Protein AF-X1P5H1-F1 (afdb_monomer_lite)

Organism: NCBI:txid412755

Structure (mmCIF, N/CA/C/O backbone):
data_AF-X1P5H1-F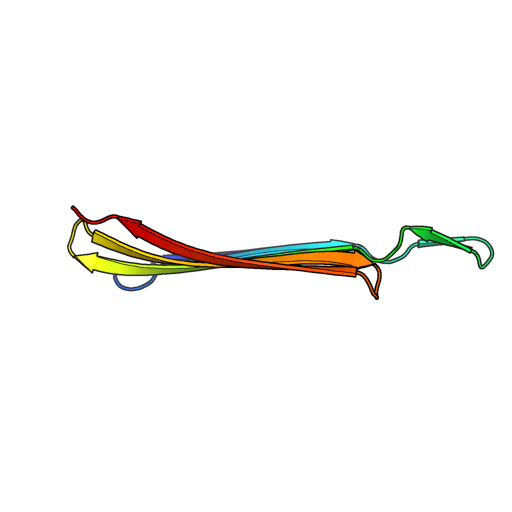1
#
_entry.id   AF-X1P5H1-F1
#
loop_
_atom_site.group_PDB
_atom_site.id
_atom_site.type_symbol
_atom_site.label_atom_id
_atom_site.label_alt_id
_atom_site.label_comp_id
_atom_site.label_asym_id
_atom_site.label_entity_id
_atom_site.label_seq_id
_atom_site.pdbx_PDB_ins_code
_atom_site.Cartn_x
_atom_site.Cartn_y
_atom_site.Cartn_z
_atom_site.occupancy
_atom_site.B_iso_or_equiv
_atom_site.auth_seq_id
_atom_site.auth_comp_id
_atom_site.auth_asym_id
_atom_site.auth_atom_id
_atom_site.pdbx_PDB_model_num
ATOM 1 N N . MET A 1 1 ? 9.451 3.914 -0.815 1.00 84.31 1 MET A N 1
ATOM 2 C CA . MET A 1 1 ? 9.050 4.779 0.318 1.00 84.31 1 MET A CA 1
ATOM 3 C C . MET A 1 1 ? 8.095 4.030 1.241 1.00 84.31 1 MET A C 1
ATOM 5 O O . MET A 1 1 ? 7.248 3.290 0.754 1.00 84.31 1 MET A O 1
ATOM 9 N N . LYS A 1 2 ? 8.224 4.212 2.560 1.00 95.75 2 LYS A N 1
ATOM 10 C CA . LYS A 1 2 ? 7.322 3.642 3.572 1.00 95.75 2 LYS A CA 1
ATOM 11 C C . LYS A 1 2 ? 7.021 4.701 4.629 1.00 95.75 2 LYS A C 1
ATOM 13 O O . LYS A 1 2 ? 7.953 5.292 5.163 1.00 95.75 2 LYS A O 1
ATOM 18 N N . LEU A 1 3 ? 5.748 4.887 4.960 1.00 96.38 3 LEU A N 1
ATOM 19 C CA . LEU A 1 3 ? 5.300 5.718 6.075 1.00 96.38 3 LEU A CA 1
ATOM 20 C C . LEU A 1 3 ? 4.179 4.987 6.811 1.00 96.38 3 LEU A C 1
ATOM 22 O O . LEU A 1 3 ? 3.282 4.421 6.194 1.00 96.38 3 LEU A O 1
ATOM 26 N N . SER A 1 4 ? 4.224 4.982 8.136 1.00 96.31 4 SER A N 1
ATOM 27 C CA . SER A 1 4 ? 3.185 4.360 8.954 1.00 96.31 4 SER A CA 1
ATOM 28 C C . SER A 1 4 ? 3.059 5.075 10.283 1.00 96.31 4 SER A C 1
ATOM 30 O O . SER A 1 4 ? 4.073 5.457 10.863 1.00 96.31 4 SER A O 1
ATOM 32 N N . SER A 1 5 ? 1.832 5.200 10.778 1.00 95.50 5 SER A N 1
ATOM 33 C CA . SER A 1 5 ? 1.547 5.760 12.095 1.00 95.50 5 SER A CA 1
ATOM 34 C C . SER A 1 5 ? 0.421 4.993 12.776 1.00 95.50 5 SER A C 1
ATOM 36 O O . SER A 1 5 ? -0.452 4.406 12.128 1.00 95.50 5 SER A O 1
ATOM 38 N N . ARG A 1 6 ? 0.456 4.997 14.106 1.00 93.50 6 ARG A N 1
ATOM 39 C CA . ARG A 1 6 ? -0.531 4.352 14.963 1.00 93.50 6 ARG A CA 1
ATOM 40 C C . ARG A 1 6 ? -0.909 5.297 16.095 1.00 93.50 6 ARG A C 1
ATOM 42 O O . ARG A 1 6 ? -0.045 5.824 16.784 1.00 93.50 6 ARG A O 1
ATOM 49 N N . SER A 1 7 ? -2.208 5.458 16.285 1.00 91.00 7 SER A N 1
ATOM 50 C CA . SER A 1 7 ? -2.851 6.160 17.393 1.00 91.00 7 SER A CA 1
ATOM 51 C C . SER A 1 7 ? -3.934 5.259 17.994 1.00 91.00 7 SER A C 1
ATOM 53 O O . SER A 1 7 ? -4.234 4.202 17.437 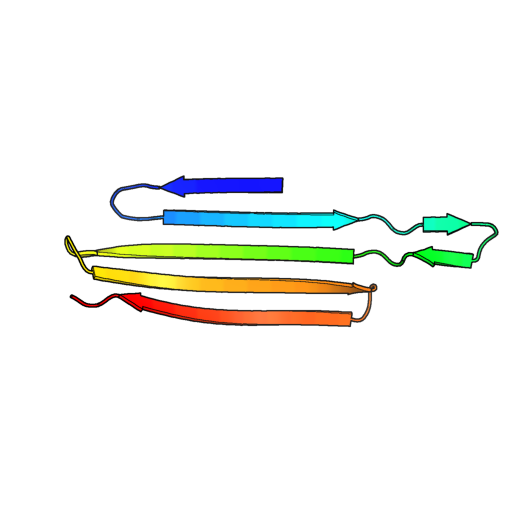1.00 91.00 7 SER A O 1
ATOM 55 N N . GLU A 1 8 ? -4.544 5.674 19.103 1.00 89.00 8 GLU A N 1
ATOM 56 C CA . GLU A 1 8 ? -5.623 4.909 19.749 1.00 89.00 8 GLU A CA 1
ATOM 57 C C . GLU A 1 8 ? -6.844 4.713 18.842 1.00 89.00 8 GLU A C 1
ATOM 59 O O . GLU A 1 8 ? -7.488 3.671 18.888 1.00 89.00 8 GLU A O 1
ATOM 64 N N . LYS A 1 9 ? -7.147 5.703 17.994 1.00 91.19 9 LYS A N 1
ATOM 65 C CA . LYS A 1 9 ? -8.345 5.711 17.138 1.00 91.19 9 LYS A CA 1
ATOM 66 C C . LYS A 1 9 ? -8.060 5.364 15.682 1.00 91.19 9 LYS A C 1
ATOM 68 O O . LYS A 1 9 ? -8.978 5.018 14.948 1.00 91.19 9 LYS A O 1
ATOM 73 N N . TRP A 1 10 ? -6.814 5.488 15.240 1.00 93.62 10 TRP A N 1
ATOM 74 C CA . TRP A 1 10 ? -6.453 5.319 13.836 1.00 93.62 10 TRP A CA 1
ATOM 75 C C . TRP A 1 10 ? -5.080 4.699 13.684 1.00 93.62 10 TRP A C 1
ATOM 77 O O . TRP A 1 10 ? -4.105 5.155 14.285 1.00 93.62 10 TRP A O 1
ATOM 87 N N . GLN A 1 11 ? -4.987 3.719 12.801 1.00 94.94 11 GLN A N 1
ATOM 88 C CA . GLN A 1 11 ? -3.727 3.192 12.311 1.00 94.94 11 GLN A CA 1
ATOM 89 C C . GLN A 1 11 ? -3.719 3.307 10.795 1.00 94.94 11 GLN A C 1
ATOM 91 O O . GLN A 1 11 ? -4.629 2.824 10.128 1.00 94.94 11 GLN A O 1
ATOM 96 N N . PHE A 1 12 ? -2.681 3.918 10.239 1.00 96.69 12 PHE A N 1
ATOM 97 C CA . PHE A 1 12 ? -2.533 4.025 8.796 1.00 96.69 12 PHE A CA 1
ATOM 98 C C . PHE A 1 12 ? -1.120 3.674 8.352 1.00 96.69 12 PHE A C 1
ATOM 100 O O . PHE A 1 12 ? -0.145 3.795 9.099 1.00 96.69 12 PHE A O 1
ATOM 107 N N . GLY A 1 13 ? -1.013 3.230 7.109 1.00 96.88 13 GLY A N 1
ATOM 108 C CA . GLY A 1 13 ? 0.257 2.923 6.481 1.00 96.88 13 GLY A CA 1
ATOM 109 C C . GLY A 1 13 ? 0.181 3.125 4.983 1.00 96.88 13 GLY A C 1
ATOM 110 O O . GLY A 1 13 ? -0.821 2.797 4.354 1.00 96.88 13 GLY A O 1
ATOM 111 N N . ILE A 1 14 ? 1.263 3.645 4.425 1.00 97.00 14 ILE A N 1
ATOM 112 C CA . ILE A 1 14 ? 1.487 3.733 2.994 1.00 97.00 14 ILE A CA 1
ATOM 113 C C . ILE A 1 14 ? 2.852 3.132 2.666 1.00 97.00 14 ILE A C 1
ATOM 115 O O . ILE A 1 14 ? 3.864 3.402 3.324 1.00 97.00 14 ILE A O 1
ATOM 119 N N . LEU A 1 15 ? 2.870 2.283 1.650 1.00 97.31 15 LEU A N 1
ATOM 120 C CA . LEU A 1 15 ? 4.065 1.677 1.088 1.00 97.31 15 LEU A CA 1
ATOM 121 C C . LEU A 1 15 ? 4.008 1.863 -0.419 1.00 97.31 15 LEU A C 1
ATOM 123 O O . LEU A 1 15 ? 2.970 1.634 -1.026 1.00 97.31 15 LEU A O 1
ATOM 127 N N . GLY A 1 16 ? 5.121 2.231 -1.029 1.00 95.81 16 GLY A N 1
ATOM 128 C CA . GLY A 1 16 ? 5.202 2.207 -2.477 1.00 95.81 16 GLY A CA 1
ATOM 129 C C . GLY A 1 16 ? 6.627 2.212 -2.981 1.00 95.81 16 GLY A C 1
ATOM 130 O O . GLY A 1 16 ? 7.553 2.640 -2.281 1.00 95.81 16 GLY A O 1
ATOM 131 N N . ALA A 1 17 ? 6.795 1.742 -4.203 1.00 95.00 17 ALA A N 1
ATOM 132 C CA . ALA A 1 17 ? 8.025 1.872 -4.958 1.00 95.00 17 ALA A CA 1
ATOM 133 C C . ALA A 1 17 ? 7.695 2.340 -6.369 1.00 95.00 17 ALA A C 1
ATOM 135 O O . ALA A 1 17 ? 6.599 2.101 -6.876 1.00 95.00 17 ALA A O 1
ATOM 136 N N . TRP A 1 18 ? 8.659 3.018 -6.970 1.00 92.44 18 TRP A N 1
ATOM 137 C CA . TRP A 1 18 ? 8.557 3.548 -8.314 1.00 92.44 18 TRP A CA 1
ATOM 138 C C . TRP A 1 18 ? 9.922 3.409 -8.973 1.00 92.44 18 TRP A C 1
ATOM 140 O O . TRP A 1 18 ? 10.933 3.746 -8.351 1.00 92.44 18 TRP A O 1
ATOM 150 N N . THR A 1 19 ? 9.946 2.877 -10.185 1.00 90.94 19 THR A N 1
ATOM 151 C CA . THR A 1 19 ? 11.130 2.810 -11.039 1.00 90.94 19 THR A CA 1
ATOM 152 C C . THR A 1 19 ? 10.935 3.754 -12.208 1.00 90.94 19 THR A C 1
ATOM 154 O O . THR A 1 19 ? 9.810 3.972 -12.655 1.00 90.94 19 THR A O 1
ATOM 157 N N . ASP A 1 20 ? 12.026 4.331 -12.696 1.00 87.19 20 ASP A N 1
ATOM 158 C CA . ASP A 1 20 ? 12.000 5.086 -13.941 1.00 87.19 20 ASP A CA 1
ATOM 159 C C . ASP A 1 20 ? 12.139 4.167 -15.152 1.00 87.19 20 ASP A C 1
ATOM 161 O O . ASP A 1 20 ? 12.533 3.007 -15.038 1.00 87.19 20 ASP A O 1
ATOM 165 N N . LYS A 1 21 ? 11.783 4.707 -16.319 1.00 87.31 21 LYS A N 1
ATOM 166 C CA . LYS A 1 21 ? 11.995 4.033 -17.598 1.00 87.31 21 LYS A CA 1
ATOM 167 C C . LYS A 1 21 ? 13.468 4.091 -17.998 1.00 87.31 21 LYS A C 1
ATOM 169 O O . LYS A 1 21 ? 14.119 5.120 -17.798 1.00 87.31 21 LYS A O 1
ATOM 174 N N . ILE A 1 22 ? 13.961 3.031 -18.629 1.00 86.31 22 ILE A N 1
ATOM 175 C CA . ILE A 1 22 ? 15.319 2.974 -19.183 1.00 86.31 22 ILE A CA 1
ATOM 176 C C . ILE A 1 22 ? 15.225 2.956 -20.708 1.00 86.31 22 ILE A C 1
ATOM 178 O O . ILE A 1 22 ? 14.574 2.085 -21.290 1.00 86.31 22 ILE A O 1
ATOM 182 N N . ILE A 1 23 ? 15.869 3.938 -21.344 1.00 86.25 23 ILE A N 1
ATOM 183 C CA . ILE A 1 23 ? 15.946 4.081 -22.801 1.00 86.25 23 ILE A CA 1
ATOM 184 C C . ILE A 1 23 ? 17.416 3.987 -23.207 1.00 86.25 23 ILE A C 1
ATOM 186 O O . ILE A 1 23 ? 18.235 4.757 -22.706 1.00 86.25 23 ILE A O 1
ATOM 190 N N . GLU A 1 24 ? 17.728 3.092 -24.138 1.00 87.19 24 GLU A N 1
ATOM 191 C CA . GLU A 1 24 ? 19.060 2.924 -24.727 1.00 87.19 24 GLU A CA 1
ATOM 192 C C . GLU A 1 24 ? 18.919 2.912 -26.252 1.00 87.19 24 GLU A C 1
ATOM 194 O O . GLU A 1 24 ? 18.017 2.272 -26.790 1.00 87.19 24 GLU A O 1
ATOM 199 N N . ASP A 1 25 ? 19.751 3.685 -26.956 1.00 83.69 25 ASP A N 1
ATOM 200 C CA . ASP A 1 25 ? 19.746 3.79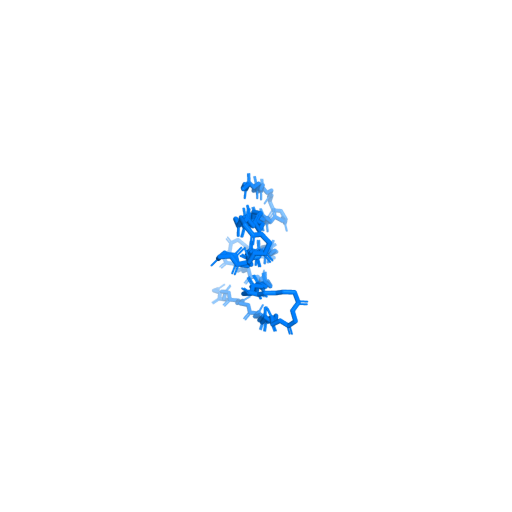2 -28.424 1.00 83.69 25 ASP A CA 1
ATOM 201 C C . ASP A 1 25 ? 18.352 4.005 -29.055 1.00 83.69 25 ASP A C 1
ATOM 203 O O . ASP A 1 25 ? 18.014 3.451 -30.098 1.00 83.69 25 ASP A O 1
ATOM 207 N N . SER A 1 26 ? 17.533 4.859 -28.429 1.00 82.12 26 SER A N 1
ATOM 208 C CA . SER A 1 26 ? 16.139 5.162 -28.819 1.00 82.12 26 SER A CA 1
ATOM 209 C C . SER A 1 26 ? 15.131 4.013 -28.659 1.00 82.12 26 SER A C 1
ATOM 211 O O . SER A 1 26 ? 13.971 4.181 -29.034 1.00 82.12 26 SER A O 1
ATOM 213 N N . ASN A 1 27 ? 15.528 2.893 -28.052 1.00 80.00 27 ASN A N 1
ATOM 214 C CA . ASN A 1 27 ? 14.644 1.791 -27.684 1.00 80.00 27 ASN A CA 1
ATOM 215 C C . ASN A 1 27 ? 14.358 1.798 -26.177 1.00 80.00 27 ASN A C 1
ATOM 217 O O . ASN A 1 27 ? 15.250 1.991 -25.350 1.00 80.00 27 ASN A O 1
ATOM 221 N N . GLU A 1 28 ? 13.095 1.582 -25.810 1.00 81.56 28 GLU A N 1
ATOM 222 C CA . GLU A 1 28 ? 12.692 1.393 -24.415 1.00 81.56 28 GLU A CA 1
ATOM 223 C C . GLU A 1 28 ? 13.010 -0.046 -23.992 1.00 81.56 28 GLU A C 1
ATOM 225 O O . GLU A 1 28 ? 12.433 -0.994 -24.522 1.00 81.56 28 GLU A O 1
ATOM 230 N N . ILE A 1 29 ? 13.953 -0.205 -23.060 1.00 86.38 29 ILE A N 1
ATOM 231 C CA . ILE A 1 29 ? 14.383 -1.518 -22.551 1.00 86.38 29 ILE A CA 1
ATOM 232 C C . ILE A 1 29 ? 13.562 -1.910 -21.329 1.00 86.38 29 ILE A C 1
ATOM 234 O O . ILE A 1 29 ? 13.147 -3.061 -21.195 1.00 86.38 29 ILE A O 1
ATOM 238 N N . GLU A 1 30 ? 13.315 -0.951 -20.437 1.00 83.38 30 GLU A N 1
ATOM 239 C CA . GLU A 1 30 ? 12.520 -1.183 -19.240 1.00 83.38 30 GLU A CA 1
ATOM 240 C C . GLU A 1 30 ? 11.441 -0.106 -19.101 1.00 83.38 30 GLU A C 1
ATOM 242 O O . GLU A 1 30 ? 11.773 1.084 -19.014 1.00 83.38 30 GLU A O 1
ATOM 247 N N . PRO A 1 31 ? 10.155 -0.501 -19.072 1.00 84.44 31 PRO A N 1
ATOM 248 C CA . PRO A 1 31 ? 9.071 0.438 -18.870 1.00 84.44 31 PRO A CA 1
ATOM 249 C C . PRO A 1 31 ? 9.040 0.932 -17.427 1.00 84.44 31 PRO A C 1
ATOM 251 O O . PRO A 1 31 ? 9.494 0.270 -16.492 1.00 84.44 31 PRO A O 1
ATOM 254 N N . GLN A 1 32 ? 8.430 2.097 -17.240 1.00 89.00 32 GLN A N 1
ATOM 255 C CA . GLN A 1 32 ? 8.178 2.649 -15.915 1.00 89.00 32 GLN A CA 1
ATOM 256 C C . GLN A 1 32 ? 7.246 1.724 -15.122 1.00 89.00 32 GLN A C 1
ATOM 258 O O . GLN A 1 32 ? 6.158 1.389 -15.599 1.00 89.00 32 GLN A O 1
ATOM 263 N N . ARG A 1 33 ? 7.646 1.336 -13.906 1.00 91.75 33 ARG A N 1
ATOM 264 C CA . ARG A 1 33 ? 6.854 0.462 -13.035 1.00 91.75 33 ARG A CA 1
ATOM 265 C C . ARG A 1 33 ? 6.670 1.081 -11.668 1.00 91.75 33 ARG A C 1
ATOM 267 O O . ARG A 1 33 ? 7.527 1.791 -11.147 1.00 91.75 33 ARG A O 1
ATOM 274 N N . GLY A 1 34 ? 5.547 0.769 -11.047 1.00 93.88 34 GLY A N 1
ATOM 275 C CA . GLY A 1 34 ? 5.267 1.246 -9.708 1.00 93.88 34 GLY A CA 1
ATOM 276 C C . GLY A 1 34 ? 4.295 0.347 -8.984 1.00 93.88 34 GLY A C 1
ATOM 277 O O . GLY A 1 34 ? 3.474 -0.331 -9.592 1.00 93.88 34 GLY A O 1
ATOM 278 N N . PHE A 1 35 ? 4.368 0.357 -7.664 1.00 95.69 35 PHE A N 1
ATOM 279 C CA . PHE A 1 35 ? 3.308 -0.200 -6.841 1.00 95.69 35 PHE A CA 1
ATOM 280 C C . PHE A 1 35 ? 3.070 0.694 -5.635 1.00 95.69 35 PHE A C 1
ATOM 282 O O . PHE A 1 35 ? 3.992 1.325 -5.110 1.00 95.69 35 PHE A O 1
ATOM 289 N N . GLY A 1 36 ? 1.821 0.734 -5.193 1.00 96.50 36 GLY A N 1
ATOM 290 C CA . GLY A 1 36 ? 1.372 1.479 -4.033 1.00 96.50 36 GLY A CA 1
ATOM 291 C C . GLY A 1 36 ? 0.414 0.635 -3.210 1.00 96.50 36 GLY A C 1
ATOM 292 O O . GLY A 1 36 ? -0.414 -0.097 -3.741 1.00 96.50 36 GLY A O 1
ATOM 293 N N . VAL A 1 37 ? 0.525 0.732 -1.895 1.00 97.00 37 VAL A N 1
ATOM 294 C CA . VAL A 1 37 ? -0.388 0.114 -0.942 1.00 97.00 37 VAL A CA 1
ATOM 295 C C . VAL A 1 37 ? -0.707 1.144 0.125 1.00 97.00 37 VAL A C 1
ATOM 297 O O . VAL A 1 37 ? 0.198 1.699 0.748 1.00 97.00 37 VAL A O 1
ATOM 300 N N . PHE A 1 38 ? -1.992 1.370 0.355 1.00 97.00 38 PHE A N 1
ATOM 301 C CA . PHE A 1 38 ? -2.516 2.178 1.441 1.00 97.00 38 PHE A CA 1
ATOM 302 C C . PHE A 1 38 ? -3.393 1.312 2.337 1.00 97.00 38 PHE A C 1
ATOM 304 O O . PHE A 1 38 ? -4.263 0.586 1.863 1.00 97.00 38 PHE A O 1
ATOM 311 N N . ARG A 1 39 ? -3.182 1.410 3.647 1.00 96.88 39 ARG A N 1
ATOM 312 C CA . ARG A 1 39 ? -4.011 0.758 4.657 1.00 96.88 39 ARG A CA 1
ATOM 313 C C . ARG A 1 39 ? -4.489 1.783 5.665 1.00 96.88 39 ARG A C 1
ATOM 315 O O . ARG A 1 39 ? -3.682 2.558 6.177 1.00 96.88 39 ARG A O 1
ATOM 322 N N . LEU A 1 40 ? -5.764 1.699 6.019 1.00 96.88 40 LEU A N 1
ATOM 323 C CA . LEU A 1 40 ? -6.370 2.422 7.128 1.00 96.88 40 LEU A CA 1
ATOM 324 C C . LEU A 1 40 ? -7.097 1.434 8.035 1.00 96.88 40 LEU A C 1
ATOM 326 O O . LEU A 1 40 ? -7.794 0.548 7.555 1.00 96.88 40 LEU A O 1
ATOM 330 N N . LYS A 1 41 ? -6.941 1.594 9.343 1.00 96.50 41 LYS A N 1
ATOM 331 C CA . LYS A 1 41 ? -7.615 0.820 10.379 1.00 96.50 41 LYS A CA 1
ATOM 332 C C . LYS A 1 41 ? -8.187 1.739 11.441 1.00 96.50 41 LYS A C 1
ATOM 334 O O . LYS A 1 41 ? -7.520 2.681 11.875 1.00 96.50 41 LYS A O 1
ATOM 339 N N . HIS A 1 42 ? -9.396 1.415 11.872 1.00 95.00 42 HIS A N 1
ATOM 340 C CA . HIS A 1 42 ? -10.116 2.082 12.941 1.00 95.00 42 HIS A CA 1
ATOM 341 C C . HIS A 1 42 ? -10.460 1.061 14.035 1.00 95.00 42 HIS A C 1
ATOM 343 O O . HIS A 1 42 ? -11.368 0.242 13.850 1.00 95.00 42 HIS A O 1
ATOM 349 N N . PRO A 1 43 ? -9.737 1.071 15.167 1.00 92.69 43 PRO A N 1
ATOM 350 C CA . PRO A 1 43 ? -10.163 0.372 16.371 1.00 92.69 43 PRO A CA 1
ATOM 351 C C . PRO A 1 43 ? -11.398 1.073 16.944 1.00 92.69 43 PRO A C 1
ATOM 353 O O . PRO A 1 43 ? -11.376 2.287 17.146 1.00 92.69 43 PRO A O 1
ATOM 356 N N . PHE A 1 44 ? -12.466 0.324 17.216 1.00 90.50 44 PHE A N 1
ATOM 357 C CA . PHE A 1 44 ? -13.701 0.870 17.806 1.00 90.50 44 PHE A CA 1
ATOM 358 C C . PHE A 1 44 ? -14.054 0.235 19.160 1.00 90.50 44 PHE A C 1
ATOM 360 O O . PHE A 1 44 ? -14.922 0.731 19.872 1.00 90.50 44 PHE A O 1
ATOM 367 N N . SER A 1 45 ? -13.369 -0.846 19.535 1.00 87.75 45 SER A N 1
ATOM 368 C CA . SER A 1 45 ? -13.432 -1.464 20.861 1.00 87.75 45 SER A CA 1
ATOM 369 C C . SER A 1 45 ? -12.039 -1.955 21.255 1.00 87.75 45 SER A C 1
ATOM 371 O O . SER A 1 45 ? -11.134 -2.001 20.422 1.00 87.75 45 SER A O 1
ATOM 373 N N . THR A 1 46 ? -11.858 -2.362 22.512 1.00 83.88 46 THR A N 1
ATOM 374 C CA . THR A 1 46 ? -10.580 -2.863 23.046 1.00 83.88 46 THR A CA 1
ATOM 375 C C . THR A 1 46 ? -9.996 -4.004 22.207 1.00 83.88 46 THR A C 1
ATOM 377 O O . THR 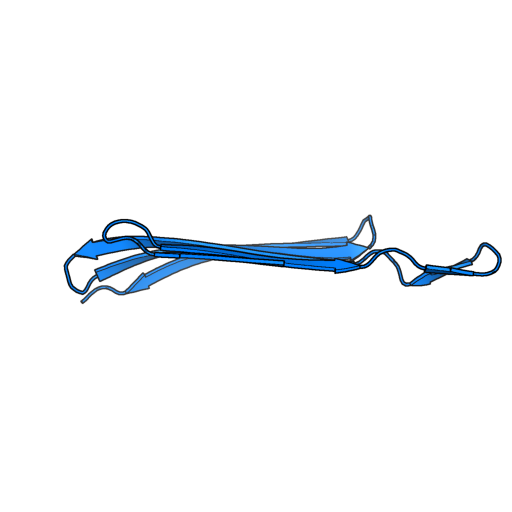A 1 46 ? -8.780 -4.090 22.071 1.00 83.88 46 THR A O 1
ATOM 380 N N . ASN A 1 47 ? -10.853 -4.843 21.610 1.00 87.06 47 ASN A N 1
ATOM 381 C CA . ASN A 1 47 ? -10.449 -6.016 20.827 1.00 87.06 47 ASN A CA 1
ATOM 382 C C . ASN A 1 47 ? -11.054 -6.077 19.417 1.00 87.06 47 ASN A C 1
ATOM 384 O O . ASN A 1 47 ? -10.890 -7.099 18.748 1.00 87.06 47 ASN A O 1
ATOM 388 N N . SER A 1 48 ? -11.745 -5.021 18.971 1.00 90.31 48 SER A N 1
ATOM 389 C CA . SER A 1 48 ? -12.383 -5.006 17.653 1.00 90.31 48 SER A CA 1
ATOM 390 C C . SER A 1 48 ? -11.927 -3.831 16.794 1.00 90.31 48 SER A C 1
ATOM 392 O O . SER A 1 48 ? -11.825 -2.689 17.254 1.00 90.31 48 SER A O 1
ATOM 394 N N . GLU A 1 49 ? -11.680 -4.125 15.520 1.00 93.94 49 GLU A N 1
ATOM 395 C CA . GLU A 1 49 ? -11.214 -3.166 14.522 1.00 93.94 49 GLU A CA 1
ATOM 396 C C . GLU A 1 49 ? -11.836 -3.435 13.151 1.00 93.94 49 GLU A C 1
ATOM 398 O O . GLU A 1 49 ? -12.119 -4.579 12.787 1.00 93.94 49 GLU A O 1
ATOM 403 N N . VAL A 1 50 ? -12.009 -2.363 12.381 1.00 96.31 50 VAL A N 1
ATOM 404 C CA . VAL A 1 50 ? -12.336 -2.410 10.951 1.00 96.31 50 VAL A CA 1
ATOM 405 C C . VAL A 1 50 ? -11.233 -1.737 10.149 1.00 96.31 50 VAL A C 1
ATOM 407 O O . VAL A 1 50 ? -10.525 -0.860 10.652 1.00 96.31 50 VAL A O 1
ATOM 410 N N . GLY A 1 51 ? -11.073 -2.141 8.899 1.00 96.62 51 GLY A N 1
ATOM 411 C CA . GLY A 1 51 ? -9.975 -1.715 8.056 1.00 96.62 51 GLY A CA 1
ATOM 412 C C . GLY A 1 51 ? -10.333 -1.676 6.582 1.00 96.62 51 GLY A C 1
ATOM 413 O O . GLY A 1 51 ? -11.233 -2.360 6.102 1.00 96.62 51 GLY A O 1
ATOM 414 N N . ILE A 1 52 ? -9.601 -0.827 5.874 1.00 97.50 52 ILE A N 1
ATOM 415 C CA . ILE A 1 52 ? -9.613 -0.710 4.424 1.00 97.50 52 ILE A CA 1
ATOM 416 C C . ILE A 1 52 ? -8.174 -0.875 3.943 1.00 97.50 52 ILE A C 1
ATOM 418 O O . ILE A 1 52 ? -7.234 -0.307 4.514 1.00 97.50 52 ILE A O 1
ATOM 422 N N . LEU A 1 53 ? -8.013 -1.629 2.862 1.00 97.31 53 LEU A N 1
ATOM 423 C CA . LEU A 1 53 ? -6.770 -1.790 2.128 1.00 97.31 53 LEU A CA 1
ATOM 424 C C . LEU A 1 53 ? -7.016 -1.434 0.665 1.00 97.31 53 LEU A C 1
ATOM 426 O O . LEU A 1 53 ? -7.918 -1.970 0.030 1.00 97.31 53 LEU A O 1
ATOM 430 N N . VAL A 1 54 ? -6.184 -0.557 0.122 1.00 97.25 54 VAL A N 1
ATOM 431 C CA . VAL A 1 54 ? -6.169 -0.232 -1.303 1.00 97.25 54 VAL A CA 1
ATOM 432 C C . VAL A 1 54 ? -4.774 -0.509 -1.826 1.00 97.25 54 VAL A C 1
ATOM 434 O O . VAL A 1 54 ? -3.789 -0.120 -1.196 1.00 97.25 54 VAL A O 1
ATOM 437 N N . SER A 1 55 ? -4.671 -1.167 -2.972 1.00 96.69 55 SER A N 1
ATOM 438 C CA . SER A 1 55 ? -3.404 -1.326 -3.672 1.00 96.69 55 SER A CA 1
ATOM 439 C C . SER A 1 55 ? -3.529 -0.958 -5.138 1.00 96.69 55 SER A C 1
ATOM 441 O O . SER A 1 55 ? -4.597 -1.047 -5.746 1.00 96.69 55 SER A O 1
ATOM 443 N N . SER A 1 56 ? -2.409 -0.527 -5.697 1.00 95.38 56 SER A N 1
ATOM 444 C CA . SER A 1 56 ? -2.241 -0.276 -7.113 1.00 95.38 56 SER A CA 1
ATOM 445 C C . SER A 1 56 ? -0.896 -0.814 -7.582 1.00 95.38 56 SER A C 1
ATOM 447 O O . SER A 1 56 ? 0.087 -0.818 -6.836 1.00 95.38 56 SER A O 1
ATOM 449 N N . ALA A 1 57 ? -0.849 -1.264 -8.827 1.00 95.56 57 ALA A N 1
ATOM 450 C CA . ALA A 1 57 ? 0.372 -1.643 -9.516 1.00 95.56 57 ALA A CA 1
ATOM 451 C C . ALA A 1 57 ? 0.311 -1.140 -10.958 1.00 95.56 57 ALA A C 1
ATOM 453 O O . ALA A 1 57 ? -0.723 -1.255 -11.607 1.00 95.56 57 ALA A O 1
ATOM 454 N N . ALA A 1 58 ? 1.416 -0.589 -11.443 1.00 92.19 58 ALA A N 1
ATOM 455 C CA . ALA A 1 58 ? 1.613 -0.145 -12.812 1.00 92.19 58 ALA A CA 1
ATOM 456 C C . ALA A 1 58 ? 2.760 -0.958 -13.416 1.00 92.19 58 ALA A C 1
ATOM 458 O O . ALA A 1 58 ? 3.868 -0.951 -12.866 1.00 92.19 58 ALA A O 1
ATOM 459 N N . SER A 1 59 ? 2.497 -1.673 -14.510 1.00 86.69 59 SER A N 1
ATOM 460 C CA . SER A 1 59 ? 3.522 -2.435 -15.242 1.00 86.69 59 SER A CA 1
ATOM 461 C C . SER A 1 59 ? 4.095 -1.636 -16.427 1.00 86.69 59 SER A C 1
ATOM 463 O O . SER A 1 59 ? 5.226 -1.886 -16.852 1.00 86.69 59 SER A O 1
ATOM 465 N N . SER A 1 60 ? 3.311 -0.673 -16.929 1.00 83.38 60 SER A N 1
ATOM 466 C CA . SER A 1 60 ? 3.643 0.285 -17.984 1.00 83.38 60 SER A CA 1
ATOM 467 C C . SER A 1 60 ? 2.733 1.524 -17.885 1.00 83.38 60 SER A C 1
ATOM 469 O O . SER A 1 60 ? 1.875 1.608 -17.006 1.00 83.38 60 SER A O 1
ATOM 471 N N . LYS A 1 61 ? 2.886 2.485 -18.807 1.00 75.56 61 LYS A N 1
ATOM 472 C CA . LYS A 1 61 ? 2.039 3.691 -18.897 1.00 75.56 61 LYS A CA 1
ATOM 473 C C . LYS A 1 61 ? 0.567 3.425 -19.223 1.00 75.56 61 LYS A C 1
ATOM 475 O O . LYS A 1 61 ? -0.238 4.341 -19.092 1.00 75.56 61 LYS A O 1
ATOM 480 N N . GLU A 1 62 ? 0.236 2.229 -19.695 1.00 84.12 62 GLU A N 1
ATOM 481 C CA . GLU A 1 62 ? -1.111 1.871 -20.155 1.00 84.12 62 GLU A CA 1
ATOM 482 C C . GLU A 1 62 ? -1.695 0.680 -19.382 1.00 84.12 62 GLU A C 1
ATOM 484 O O . GLU A 1 62 ? -2.877 0.379 -19.525 1.00 84.12 62 GLU A O 1
ATOM 489 N N . ASP A 1 63 ? -0.898 0.030 -18.528 1.00 87.56 63 ASP A N 1
ATOM 490 C CA . ASP A 1 63 ? -1.303 -1.156 -17.774 1.00 87.56 63 ASP A CA 1
ATOM 491 C C . ASP A 1 63 ? -1.236 -0.898 -16.265 1.00 87.56 63 ASP A C 1
ATOM 493 O O . ASP A 1 63 ? -0.158 -0.811 -15.658 1.00 87.56 63 ASP A O 1
ATOM 497 N N . TYR A 1 64 ? -2.430 -0.787 -15.678 1.00 89.94 64 TYR A N 1
ATOM 498 C CA . TYR A 1 64 ? -2.656 -0.518 -14.268 1.00 89.94 64 TYR A CA 1
ATOM 499 C C . TYR A 1 64 ? -3.635 -1.523 -13.674 1.00 89.94 64 TYR A C 1
ATOM 501 O O . TYR A 1 64 ? -4.726 -1.750 -14.194 1.00 89.94 64 TYR A O 1
ATOM 509 N N . ASN A 1 65 ? -3.275 -2.047 -12.510 1.00 93.31 65 ASN A N 1
ATOM 510 C CA . ASN A 1 65 ? -4.122 -2.903 -11.699 1.00 93.31 65 ASN A CA 1
ATOM 511 C C . ASN A 1 65 ? -4.423 -2.214 -10.371 1.00 93.31 65 ASN A C 1
ATOM 513 O O . ASN A 1 65 ? -3.532 -1.632 -9.751 1.00 93.31 65 ASN A O 1
ATOM 517 N N . TYR A 1 66 ? -5.670 -2.320 -9.920 1.00 94.31 66 TYR A N 1
ATOM 518 C CA . TYR A 1 66 ? -6.129 -1.784 -8.643 1.00 94.31 66 TYR A CA 1
ATOM 519 C C . TYR A 1 66 ? -6.864 -2.871 -7.868 1.00 94.31 66 TYR A C 1
ATOM 521 O O . TYR A 1 66 ? -7.638 -3.633 -8.446 1.00 94.31 66 TYR A O 1
ATOM 529 N N . ALA A 1 67 ? -6.659 -2.921 -6.557 1.00 96.38 67 ALA A N 1
ATOM 530 C CA . ALA A 1 67 ? -7.449 -3.758 -5.668 1.00 96.38 67 ALA A CA 1
ATOM 531 C C . ALA A 1 67 ? -7.939 -2.947 -4.470 1.00 96.38 67 ALA A C 1
ATOM 533 O O . ALA A 1 67 ? -7.242 -2.077 -3.944 1.00 96.38 67 ALA A O 1
ATOM 534 N N . PHE A 1 68 ? -9.155 -3.261 -4.036 1.00 96.50 68 PHE A N 1
ATOM 535 C CA . PHE A 1 68 ? -9.795 -2.674 -2.870 1.00 96.50 68 PHE A CA 1
ATOM 536 C C . PHE A 1 68 ? -10.294 -3.801 -1.970 1.00 96.50 68 PHE A C 1
ATOM 538 O O . PHE A 1 68 ? -10.960 -4.724 -2.436 1.00 96.50 68 PHE A O 1
ATOM 545 N N . GLY A 1 69 ? -9.965 -3.729 -0.686 1.00 96.81 69 GLY A N 1
ATOM 546 C CA . GLY A 1 69 ? -10.343 -4.711 0.317 1.00 96.81 69 GLY A CA 1
ATOM 547 C C . GLY A 1 69 ? -10.840 -4.041 1.589 1.00 96.81 69 GLY A C 1
ATOM 548 O O . GLY A 1 69 ? -10.360 -2.978 1.981 1.00 96.81 69 GLY A O 1
ATOM 549 N N . PHE A 1 70 ? -11.789 -4.699 2.243 1.00 96.56 70 PHE A N 1
ATOM 550 C CA . PHE A 1 70 ? -12.278 -4.346 3.569 1.00 96.56 70 PHE A CA 1
ATOM 551 C C . PHE A 1 70 ? -11.984 -5.514 4.514 1.00 96.56 70 PHE A C 1
ATOM 553 O O . PHE A 1 70 ? -12.273 -6.662 4.174 1.00 96.56 70 PHE A O 1
ATOM 560 N N . ASP A 1 71 ? -11.389 -5.237 5.674 1.00 93.12 71 ASP A N 1
ATOM 561 C CA . ASP A 1 71 ? -11.092 -6.232 6.706 1.00 93.12 71 ASP A CA 1
ATOM 562 C C . ASP A 1 71 ? -11.718 -5.851 8.048 1.00 93.12 71 ASP A C 1
ATOM 564 O O . ASP A 1 71 ? -11.891 -4.679 8.367 1.00 93.12 71 ASP A O 1
ATOM 568 N N . GLY A 1 72 ? -12.077 -6.850 8.848 1.00 92.62 72 GLY A N 1
ATOM 569 C CA . GLY A 1 72 ? -12.613 -6.638 10.185 1.00 92.62 72 GLY A CA 1
ATOM 570 C C . GLY A 1 72 ? -12.256 -7.798 11.096 1.00 92.62 72 GLY A C 1
ATOM 571 O O .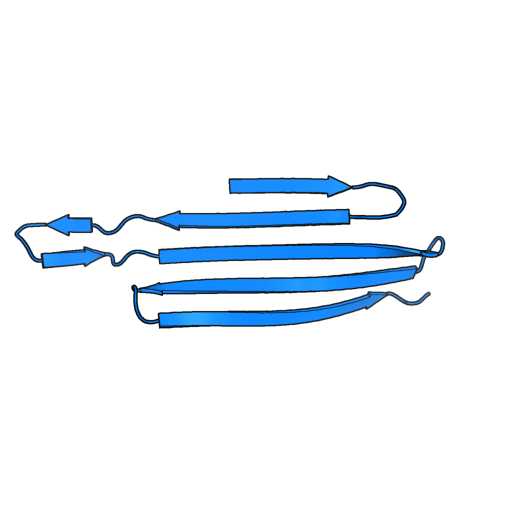 GLY A 1 72 ? -12.392 -8.960 10.716 1.00 92.62 72 GLY A O 1
ATOM 572 N N . ALA A 1 73 ? -11.799 -7.477 12.299 1.00 92.50 73 ALA A N 1
ATOM 573 C CA . ALA A 1 73 ? -11.635 -8.439 13.375 1.00 92.50 73 ALA A CA 1
ATOM 574 C C . ALA A 1 73 ? -12.656 -8.088 14.455 1.00 92.50 73 ALA A C 1
ATOM 576 O O . ALA A 1 73 ? -12.538 -7.051 15.105 1.00 92.50 73 ALA A O 1
ATOM 577 N N . LEU A 1 74 ? -13.674 -8.937 14.599 1.00 89.19 74 LEU A N 1
ATOM 578 C CA . LEU A 1 74 ? -14.742 -8.781 15.582 1.00 89.19 74 LEU A CA 1
ATOM 579 C C . LEU A 1 74 ? -14.530 -9.818 16.684 1.00 89.19 74 LEU A C 1
ATOM 581 O O . LEU A 1 74 ? -14.448 -11.015 16.397 1.00 89.19 74 LEU A O 1
ATOM 585 N N . ARG A 1 75 ? -14.381 -9.346 17.919 1.00 81.19 75 ARG A N 1
ATOM 586 C CA . ARG A 1 75 ? -14.180 -10.164 19.119 1.00 81.19 75 ARG A CA 1
ATOM 587 C C . ARG A 1 75 ? -15.000 -9.621 20.271 1.00 81.19 75 ARG A C 1
ATOM 589 O O . ARG A 1 75 ? -14.986 -8.379 20.446 1.00 81.19 75 ARG A O 1
#

Sequence (75 aa):
MKLSSRSEKWQFGILGAWTDKIIEDSNEIEPQRGFGVFRLKHPFSTNSEVGILVSSAASSKEDYNYAFGFDGALR

Foldseek 3Di:
DKDWDDDLFKTKIKDKDWDDWDADPNDTPAAIKMKMKIKMKGDPDPFKIKIKIKMKIDRHPVDIDIDIDIDIDDD

Secondary structure (DSSP, 8-state):
-EEEEE-SS-EEEEEEEE---EEETTEEEE---EEEEEEEEEE-SSS-EEEEEEEEEESSSS-EEEEEEEEEE--

pLDDT: mean 91.55, std 5.31, 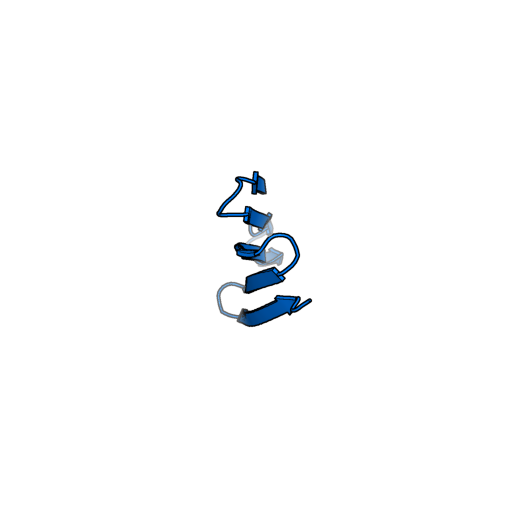range [75.56, 97.5]

Radius of gyration: 17.39 Å; chains: 1; bounding box: 34×16×52 Å